Protein AF-A0A246BGT1-F1 (afdb_monomer)

Solvent-accessible surface area (backbone atoms only — not comparable to full-atom values): 5744 Å² total; per-residue (Å²): 135,82,91,62,78,75,79,72,83,52,72,64,49,71,58,98,88,47,60,30,56,41,66,64,64,49,74,69,54,49,53,48,64,76,48,40,30,73,86,43,92,45,73,67,52,21,48,50,41,38,36,45,54,50,22,55,56,48,37,75,32,32,81,94,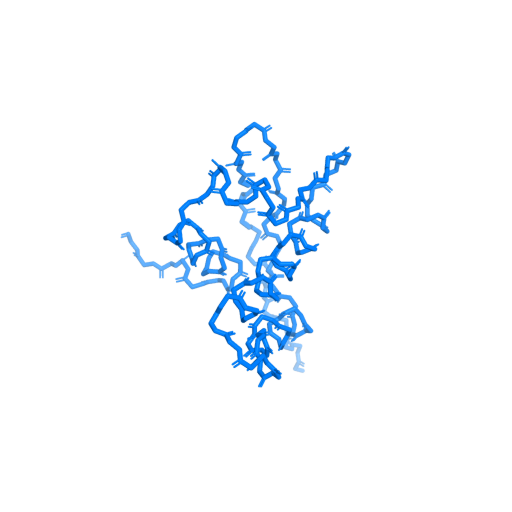60,82,61,45,47,68,54,44,66,77,75,44,54,74,66,51,54,53,48,52,51,37,55,26,70,59,66,75,75,82,135

Structure (mmCIF, N/CA/C/O backbone):
data_AF-A0A246BGT1-F1
#
_entry.id   AF-A0A246BGT1-F1
#
loop_
_atom_site.group_PDB
_atom_site.id
_atom_site.type_symbol
_atom_site.label_atom_id
_atom_site.label_alt_id
_atom_site.label_comp_id
_atom_site.label_asym_id
_atom_site.label_entity_id
_atom_site.label_seq_id
_atom_site.pdbx_PDB_ins_code
_atom_site.Cartn_x
_atom_site.Cartn_y
_atom_site.Cartn_z
_atom_site.occupancy
_atom_site.B_iso_or_equiv
_atom_site.auth_seq_id
_atom_site.auth_comp_id
_atom_site.auth_asym_id
_atom_site.auth_atom_id
_atom_site.pdbx_PDB_model_num
ATOM 1 N N . MET A 1 1 ? -6.156 -29.943 13.161 1.00 36.34 1 MET A N 1
ATOM 2 C CA . MET A 1 1 ? -5.150 -28.861 13.170 1.00 36.34 1 MET A CA 1
ATOM 3 C C . MET A 1 1 ? -5.706 -27.712 12.339 1.00 36.34 1 MET A C 1
ATOM 5 O O . MET A 1 1 ? -5.628 -27.772 11.120 1.00 36.34 1 MET A O 1
ATOM 9 N N . GLN A 1 2 ? -6.370 -26.730 12.950 1.00 41.44 2 GLN A N 1
ATOM 10 C CA . GLN A 1 2 ? -6.817 -25.547 12.213 1.00 41.44 2 GLN A CA 1
ATOM 11 C C . GLN A 1 2 ? -5.688 -24.520 12.270 1.00 41.44 2 GLN A C 1
ATOM 13 O O . GLN A 1 2 ? -5.505 -23.856 13.286 1.00 41.44 2 GLN A O 1
ATOM 18 N N . PHE A 1 3 ? -4.899 -24.426 11.198 1.00 53.69 3 PHE A N 1
ATOM 19 C CA . PHE A 1 3 ? -3.940 -23.337 11.002 1.00 53.69 3 PHE A CA 1
ATOM 20 C C . PHE A 1 3 ? -4.707 -22.059 10.646 1.00 53.69 3 PHE A C 1
ATOM 22 O O . PHE A 1 3 ? -4.692 -21.592 9.514 1.00 53.69 3 PHE A O 1
ATOM 29 N N . GLY A 1 4 ? -5.447 -21.522 11.6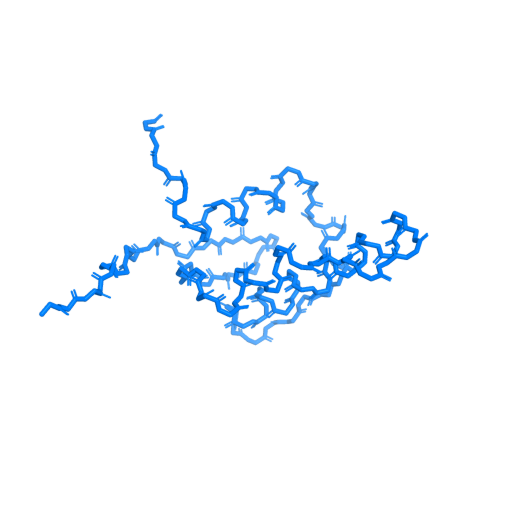11 1.00 49.38 4 GLY A N 1
ATOM 30 C CA . GLY A 1 4 ? -5.956 -20.165 11.548 1.00 49.38 4 GLY A CA 1
ATOM 31 C C . GLY A 1 4 ? -5.042 -19.311 12.403 1.00 49.38 4 GLY A C 1
ATOM 32 O O . GLY A 1 4 ? -5.181 -19.329 13.623 1.00 49.38 4 GLY A O 1
ATOM 33 N N . ARG A 1 5 ? -4.121 -18.552 11.790 1.00 56.78 5 ARG A N 1
ATOM 34 C CA . ARG A 1 5 ? -3.665 -17.312 12.431 1.00 56.78 5 ARG A CA 1
ATOM 35 C C . ARG A 1 5 ? -4.955 -16.576 12.772 1.00 56.78 5 ARG A C 1
ATOM 37 O O . ARG A 1 5 ? -5.698 -16.238 11.851 1.00 56.78 5 ARG A O 1
ATOM 44 N N . GLN A 1 6 ? -5.291 -16.441 14.058 1.00 51.81 6 GLN A N 1
ATOM 45 C CA . GLN A 1 6 ? -6.408 -15.587 14.440 1.00 51.81 6 GLN A CA 1
ATOM 46 C C . GLN A 1 6 ? -6.135 -14.251 13.760 1.00 51.81 6 GLN A C 1
ATOM 48 O O . GLN A 1 6 ? -5.075 -13.667 13.981 1.00 51.81 6 GLN A O 1
ATOM 53 N N . ALA A 1 7 ? -7.020 -13.842 12.849 1.00 56.06 7 ALA A N 1
ATOM 54 C CA . ALA A 1 7 ? -6.894 -12.560 12.188 1.00 56.06 7 ALA A CA 1
ATOM 55 C C . ALA A 1 7 ? -6.992 -11.519 13.299 1.00 56.06 7 ALA A C 1
ATOM 57 O O . ALA A 1 7 ? -8.083 -11.248 13.804 1.00 56.06 7 ALA A O 1
ATOM 58 N N . VAL A 1 8 ? -5.839 -11.027 13.757 1.00 59.62 8 VAL A N 1
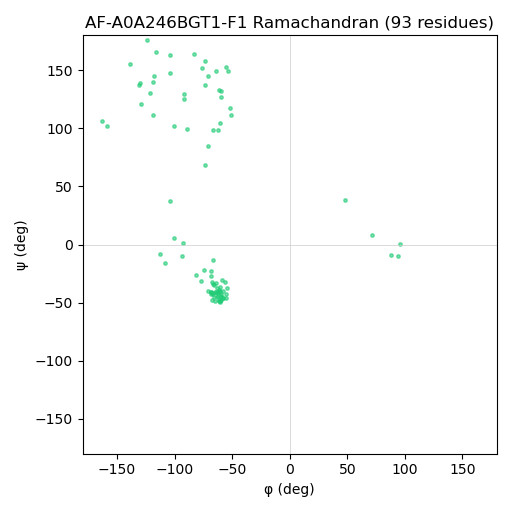ATOM 59 C CA . VAL A 1 8 ? -5.766 -9.950 14.733 1.00 59.62 8 VAL A CA 1
ATOM 60 C C . VAL A 1 8 ? -6.466 -8.786 14.056 1.00 59.62 8 VAL A C 1
ATOM 62 O O . VAL A 1 8 ? -5.948 -8.225 13.093 1.00 59.62 8 VAL A O 1
ATOM 65 N N . LYS A 1 9 ? -7.699 -8.502 14.485 1.00 61.91 9 LYS A N 1
ATOM 66 C CA . LYS A 1 9 ? -8.477 -7.385 13.960 1.00 61.91 9 LYS A CA 1
ATOM 67 C C . LYS A 1 9 ? -7.772 -6.112 14.399 1.00 61.91 9 LYS A C 1
ATOM 69 O O . LYS A 1 9 ? -7.89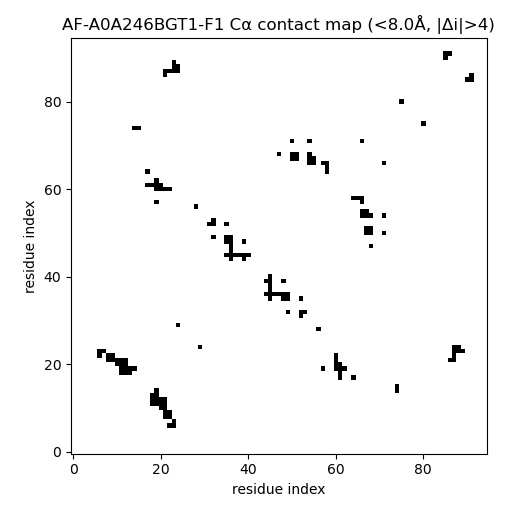4 -5.692 15.546 1.00 61.91 9 LYS A O 1
ATOM 74 N N . ARG A 1 10 ? -6.990 -5.552 13.486 1.00 78.69 10 ARG A N 1
ATOM 75 C CA . ARG A 1 10 ? -6.353 -4.251 13.633 1.00 78.69 10 ARG A CA 1
ATOM 76 C C . ARG A 1 10 ? -7.410 -3.157 13.413 1.00 78.69 10 ARG A C 1
ATOM 78 O O . ARG A 1 10 ? -8.414 -3.410 12.740 1.00 78.69 10 ARG A O 1
ATOM 85 N N . PRO A 1 11 ? -7.262 -1.964 14.011 1.00 84.00 11 PRO A N 1
ATOM 86 C CA . PRO A 1 11 ? -8.122 -0.838 13.666 1.00 84.00 11 PRO A CA 1
ATOM 87 C C . PRO A 1 11 ? -7.906 -0.439 12.193 1.00 84.00 11 PRO A C 1
ATOM 89 O O . PRO A 1 11 ? -6.808 -0.641 11.671 1.00 84.00 11 PRO A O 1
ATOM 92 N N . PRO A 1 12 ? -8.925 0.084 11.489 1.00 89.12 12 PRO A N 1
ATOM 93 C CA . PRO A 1 12 ? -8.728 0.736 10.195 1.00 89.12 12 PRO A CA 1
ATOM 94 C C . PRO A 1 12 ? -7.704 1.872 10.307 1.00 89.12 12 PRO A C 1
ATOM 96 O O . PRO A 1 12 ? -7.585 2.486 11.367 1.00 89.12 12 PRO A O 1
ATOM 99 N N . PHE A 1 13 ? -7.012 2.172 9.214 1.00 90.06 13 PHE A N 1
ATOM 100 C CA . PHE A 1 13 ? -6.087 3.303 9.121 1.00 90.06 13 PHE A CA 1
ATOM 101 C C . PHE A 1 13 ? -6.582 4.309 8.083 1.00 90.06 13 PHE A C 1
ATOM 103 O O . PHE A 1 13 ? -7.493 4.017 7.308 1.00 90.06 13 PHE A O 1
ATOM 110 N N . GLU A 1 14 ? -6.017 5.510 8.103 1.00 91.56 14 GLU A N 1
ATOM 111 C CA . GLU A 1 14 ? -6.408 6.605 7.222 1.00 91.56 14 GLU A CA 1
ATOM 112 C C . GLU A 1 14 ? -5.166 7.219 6.581 1.00 91.56 14 GLU A C 1
ATOM 114 O O . GLU A 1 14 ? -4.157 7.410 7.259 1.00 91.56 14 GLU A O 1
ATOM 119 N N . ILE A 1 15 ? -5.240 7.506 5.283 1.00 91.19 15 ILE A N 1
ATOM 120 C CA . ILE A 1 15 ? -4.197 8.209 4.532 1.00 91.19 15 ILE A CA 1
ATOM 121 C C . ILE A 1 15 ? -4.882 9.344 3.788 1.00 91.19 15 ILE A C 1
ATOM 123 O O . ILE A 1 15 ? -5.794 9.094 3.000 1.00 91.19 15 ILE A O 1
ATOM 127 N N . SER A 1 16 ? -4.462 10.581 4.051 1.00 89.75 16 SER A N 1
ATOM 128 C CA . SER A 1 16 ? -4.988 11.782 3.386 1.00 89.75 16 SER A CA 1
ATOM 129 C C . SER A 1 16 ? -6.525 11.852 3.338 1.00 89.75 16 SER A C 1
ATOM 131 O O . SER A 1 16 ? -7.103 12.271 2.340 1.00 89.75 16 SER A O 1
ATOM 133 N N . GLY A 1 17 ? -7.203 11.426 4.412 1.00 88.00 17 GLY A N 1
ATOM 134 C CA . GLY A 1 17 ? -8.668 11.427 4.518 1.00 88.00 17 GLY A CA 1
ATOM 135 C C . GLY A 1 17 ? -9.372 10.170 3.990 1.00 88.00 17 GLY A C 1
ATOM 136 O O . GLY A 1 17 ? -10.565 10.006 4.242 1.00 88.00 17 GLY A O 1
ATOM 137 N N . ILE A 1 18 ? -8.659 9.255 3.323 1.00 92.06 18 ILE A N 1
ATOM 138 C CA . ILE A 1 18 ? -9.214 7.988 2.827 1.00 92.06 18 ILE A CA 1
ATOM 139 C C . ILE A 1 18 ? -9.016 6.901 3.880 1.00 92.06 18 ILE A C 1
ATOM 141 O O . ILE A 1 18 ? -7.895 6.638 4.319 1.00 92.06 18 ILE A O 1
ATOM 145 N N . ARG A 1 19 ? -10.105 6.237 4.278 1.00 92.19 19 ARG A N 1
ATOM 146 C CA . ARG A 1 19 ? -10.078 5.160 5.277 1.00 92.19 19 ARG A CA 1
ATOM 147 C C . ARG A 1 19 ? -9.909 3.785 4.626 1.00 92.19 19 ARG A C 1
ATOM 149 O O . ARG A 1 19 ? -10.706 3.380 3.784 1.00 92.19 19 ARG A O 1
ATOM 156 N N . PHE A 1 20 ? -8.949 3.013 5.129 1.00 92.75 20 PHE A N 1
ATOM 157 C CA . PHE A 1 20 ? -8.614 1.668 4.666 1.00 92.75 20 PHE A CA 1
ATOM 158 C C . PHE A 1 20 ? -8.811 0.628 5.772 1.00 92.75 20 PHE A C 1
ATOM 160 O O . PHE A 1 20 ? -8.466 0.833 6.939 1.00 92.75 20 PHE A O 1
ATOM 167 N N . SER A 1 21 ? -9.352 -0.533 5.406 1.00 90.81 21 SER A N 1
ATOM 168 C CA . SER A 1 21 ? -9.402 -1.697 6.289 1.00 90.81 21 SER A CA 1
ATOM 169 C C . SER A 1 21 ? -8.010 -2.308 6.483 1.00 90.81 21 SER A C 1
ATOM 171 O O . SER A 1 21 ? -7.193 -2.362 5.568 1.00 90.81 21 SER A O 1
ATOM 173 N N . SER A 1 22 ? -7.744 -2.816 7.681 1.00 88.88 22 SER A N 1
ATOM 174 C CA . SER A 1 22 ? -6.450 -3.385 8.080 1.00 88.88 22 SER A CA 1
ATOM 175 C C . SER A 1 22 ? -6.465 -4.912 8.112 1.00 88.88 22 SER A C 1
ATOM 177 O O . SER A 1 22 ? -5.888 -5.554 8.993 1.00 88.88 22 SER A O 1
ATOM 179 N N . LEU A 1 23 ? -7.169 -5.512 7.150 1.00 87.56 23 LEU A N 1
ATOM 180 C CA . LEU A 1 23 ? -7.168 -6.960 6.990 1.00 87.56 23 LEU A CA 1
ATOM 181 C C . LEU A 1 23 ? -5.739 -7.446 6.696 1.00 87.56 23 LEU A C 1
ATOM 183 O O . LEU A 1 23 ? -5.088 -6.866 5.817 1.00 87.56 23 LEU A O 1
ATOM 187 N N . PRO A 1 24 ? -5.268 -8.504 7.389 1.00 88.00 24 PRO A N 1
ATOM 188 C CA . PRO A 1 24 ? -3.948 -9.065 7.144 1.00 88.00 24 PRO A CA 1
ATOM 189 C C . PRO A 1 24 ? -3.744 -9.426 5.675 1.00 88.00 24 PRO A C 1
ATOM 191 O O . PRO A 1 24 ? -4.698 -9.817 4.994 1.00 88.00 24 PRO A O 1
ATOM 194 N N . LEU A 1 25 ? -2.500 -9.340 5.207 1.00 88.75 25 LEU A N 1
ATOM 195 C CA . LEU A 1 25 ? -2.154 -9.810 3.871 1.00 88.75 25 LEU A CA 1
ATOM 196 C C . LEU A 1 25 ? -2.466 -11.304 3.725 1.00 88.75 25 LEU A C 1
ATOM 198 O O . LEU A 1 25 ? -2.114 -12.144 4.557 1.00 88.75 25 LEU A O 1
ATOM 202 N N . SER A 1 26 ? -3.134 -11.641 2.631 1.00 89.38 26 SER A N 1
ATOM 203 C CA . SER A 1 26 ? -3.265 -13.011 2.162 1.00 89.38 26 SER A CA 1
ATOM 204 C C . SER A 1 26 ? -1.942 -13.496 1.569 1.00 89.38 26 SER A C 1
ATOM 206 O O . SER A 1 26 ? -1.123 -12.719 1.081 1.00 89.38 26 SER A O 1
ATOM 208 N N . LEU A 1 27 ? -1.760 -14.817 1.511 1.00 87.56 27 LEU A N 1
ATOM 209 C CA . LEU A 1 27 ? -0.579 -15.416 0.882 1.00 87.56 27 LEU A CA 1
ATOM 210 C C . LEU A 1 27 ? -0.398 -14.978 -0.584 1.00 87.56 27 LEU A C 1
ATOM 212 O O . LEU A 1 27 ? 0.726 -14.901 -1.071 1.00 87.56 27 LEU A O 1
ATOM 216 N N . ALA A 1 28 ? -1.497 -14.725 -1.300 1.00 89.62 28 ALA A N 1
ATOM 217 C CA . ALA A 1 28 ? -1.442 -14.264 -2.682 1.00 89.62 28 ALA A CA 1
ATOM 218 C C . ALA A 1 28 ? -0.931 -12.819 -2.782 1.00 89.62 28 ALA A C 1
ATOM 220 O O . ALA A 1 28 ? -0.147 -12.523 -3.677 1.00 89.62 28 ALA A O 1
ATOM 221 N N . GLU A 1 29 ? -1.346 -11.944 -1.865 1.00 91.44 29 GLU A N 1
ATOM 222 C CA . GLU A 1 29 ? -0.884 -10.552 -1.807 1.00 91.44 29 GLU A CA 1
ATOM 223 C C . GLU A 1 29 ? 0.594 -10.472 -1.414 1.00 91.44 29 GLU A C 1
ATOM 225 O O . GLU A 1 29 ? 1.356 -9.771 -2.071 1.00 91.44 29 GLU A O 1
ATOM 230 N N . GLU A 1 30 ? 1.028 -11.266 -0.431 1.00 90.69 30 GLU A N 1
ATOM 231 C CA . GLU A 1 30 ? 2.443 -11.350 -0.038 1.00 90.69 30 GLU A CA 1
ATOM 232 C C . GLU A 1 30 ? 3.341 -11.762 -1.201 1.00 90.69 30 GLU A C 1
ATOM 234 O O . GLU A 1 30 ? 4.379 -11.152 -1.442 1.00 90.69 30 GLU A O 1
ATOM 239 N N . LYS A 1 31 ? 2.929 -12.788 -1.956 1.00 90.31 31 LYS A N 1
ATOM 240 C CA . LYS A 1 31 ? 3.683 -13.251 -3.125 1.00 90.31 31 LYS A CA 1
ATOM 241 C C . LYS A 1 31 ? 3.780 -12.184 -4.210 1.00 90.31 31 LYS A C 1
ATOM 243 O O . LYS A 1 31 ? 4.823 -12.091 -4.847 1.00 90.31 31 LYS A O 1
ATOM 248 N N . ARG A 1 32 ? 2.720 -11.398 -4.425 1.00 90.88 32 ARG A N 1
ATOM 249 C CA . ARG A 1 32 ? 2.750 -10.294 -5.395 1.00 90.88 32 ARG A CA 1
ATOM 250 C C . ARG A 1 32 ? 3.693 -9.191 -4.938 1.00 90.88 32 ARG A C 1
ATOM 252 O O . ARG A 1 32 ? 4.543 -8.798 -5.718 1.00 90.88 32 ARG A O 1
ATOM 259 N N . LEU A 1 33 ? 3.598 -8.761 -3.679 1.00 89.56 33 LEU A N 1
ATOM 260 C CA . LEU A 1 33 ? 4.492 -7.743 -3.121 1.00 89.56 33 LEU A CA 1
ATOM 261 C C . LEU A 1 33 ? 5.961 -8.175 -3.175 1.00 89.56 33 LEU A C 1
ATOM 263 O O . LEU A 1 33 ? 6.811 -7.397 -3.584 1.00 89.56 33 LEU A O 1
ATOM 267 N N . ALA A 1 34 ? 6.264 -9.421 -2.805 1.00 88.56 34 ALA A N 1
ATOM 268 C CA . ALA A 1 34 ? 7.630 -9.943 -2.843 1.00 88.56 34 ALA A CA 1
ATOM 269 C C . ALA A 1 34 ? 8.176 -10.124 -4.271 1.00 88.56 34 ALA A C 1
ATOM 271 O O . ALA A 1 34 ? 9.387 -10.095 -4.466 1.00 88.56 34 ALA A O 1
ATOM 272 N N . GLY A 1 35 ? 7.297 -10.344 -5.252 1.00 89.62 35 GLY A N 1
ATOM 273 C CA . GLY A 1 35 ? 7.650 -10.456 -6.669 1.00 89.62 35 GLY A CA 1
ATOM 274 C C . GLY A 1 35 ? 7.559 -9.141 -7.445 1.00 89.62 35 GLY A C 1
ATOM 275 O O . GLY A 1 35 ? 7.777 -9.146 -8.656 1.00 89.62 35 GLY A O 1
ATOM 276 N N . ALA A 1 36 ? 7.210 -8.031 -6.790 1.00 89.62 36 ALA A N 1
ATOM 277 C CA . ALA A 1 36 ? 7.082 -6.735 -7.439 1.00 89.62 36 ALA A CA 1
ATOM 278 C C . ALA A 1 36 ? 8.419 -6.331 -8.076 1.00 89.62 36 ALA A C 1
ATOM 280 O O . ALA A 1 36 ? 9.458 -6.360 -7.422 1.00 89.62 36 ALA A O 1
ATOM 281 N N . GLY A 1 37 ? 8.396 -5.992 -9.365 1.00 85.75 37 GLY A N 1
ATOM 282 C CA . GLY A 1 37 ? 9.601 -5.591 -10.090 1.00 85.75 37 GLY A CA 1
ATOM 283 C C . GLY A 1 37 ? 10.595 -6.720 -10.389 1.00 85.75 37 GLY A C 1
ATOM 284 O O . GLY A 1 37 ? 11.672 -6.430 -10.895 1.00 85.75 37 GLY A O 1
ATOM 285 N N . ALA A 1 38 ? 10.261 -7.996 -10.143 1.00 88.62 38 ALA A N 1
ATOM 286 C CA . ALA A 1 38 ? 11.168 -9.118 -10.423 1.00 88.62 38 ALA A CA 1
ATOM 287 C C . ALA A 1 38 ? 11.584 -9.219 -11.906 1.00 88.62 38 ALA A C 1
ATOM 289 O O . ALA A 1 38 ? 12.698 -9.644 -12.202 1.00 88.62 38 ALA A O 1
ATOM 290 N N . ASP A 1 39 ? 10.703 -8.793 -12.816 1.00 88.00 39 ASP A N 1
ATOM 291 C CA . ASP A 1 39 ? 10.948 -8.752 -14.264 1.00 88.00 39 ASP A CA 1
ATOM 292 C C . ASP A 1 39 ? 11.309 -7.340 -14.773 1.00 88.00 39 ASP A C 1
ATOM 294 O O . ASP A 1 39 ? 11.413 -7.117 -15.981 1.00 88.00 39 ASP A O 1
ATOM 298 N N . ALA A 1 40 ? 11.467 -6.358 -13.877 1.00 90.00 40 ALA A N 1
ATOM 299 C CA . ALA A 1 40 ? 11.768 -4.988 -14.268 1.00 90.00 40 ALA A CA 1
ATOM 300 C C . ALA A 1 40 ? 13.224 -4.850 -14.732 1.00 90.00 40 ALA A C 1
ATOM 302 O O . ALA A 1 40 ? 14.157 -5.369 -14.123 1.00 90.00 40 ALA A O 1
ATOM 303 N N . THR A 1 41 ? 13.423 -4.107 -15.820 1.00 90.69 41 THR A N 1
ATOM 304 C CA . THR A 1 41 ? 14.752 -3.858 -16.399 1.00 90.69 41 THR A CA 1
ATOM 305 C C . THR A 1 41 ? 15.397 -2.566 -15.900 1.00 90.69 41 THR A C 1
ATOM 307 O O . THR A 1 41 ? 16.561 -2.312 -16.205 1.00 90.69 41 THR A O 1
ATOM 310 N N . THR A 1 42 ? 14.643 -1.729 -15.184 1.00 92.81 42 THR A N 1
ATOM 311 C CA . THR A 1 42 ? 15.092 -0.463 -14.592 1.00 92.81 42 THR A CA 1
ATOM 312 C C . THR A 1 42 ? 14.510 -0.306 -13.192 1.00 92.81 42 THR A C 1
ATOM 314 O O . THR A 1 42 ? 13.447 -0.855 -12.896 1.00 92.81 42 THR A O 1
ATOM 317 N N . ASP A 1 43 ? 15.186 0.477 -12.352 1.00 87.69 43 ASP A N 1
ATOM 318 C CA . ASP A 1 43 ? 14.731 0.763 -10.987 1.00 87.69 43 ASP A CA 1
ATOM 319 C C . ASP A 1 43 ? 13.377 1.489 -10.986 1.00 87.69 43 ASP A C 1
ATOM 321 O O . ASP A 1 43 ? 12.495 1.137 -10.206 1.00 87.69 43 ASP A O 1
ATOM 325 N N . ASP A 1 44 ? 13.170 2.424 -11.920 1.00 88.50 44 ASP A N 1
ATOM 326 C CA . ASP A 1 44 ? 11.889 3.122 -12.089 1.00 88.50 44 ASP A CA 1
ATOM 327 C C . ASP A 1 44 ? 10.753 2.138 -12.408 1.00 88.50 44 ASP A C 1
ATOM 329 O O . ASP A 1 44 ? 9.704 2.174 -11.775 1.00 88.50 44 ASP A O 1
ATOM 333 N N . ALA A 1 45 ? 10.979 1.180 -13.316 1.00 90.06 45 ALA A N 1
ATOM 334 C CA . ALA A 1 45 ? 9.972 0.174 -13.653 1.00 90.06 45 ALA A CA 1
ATOM 335 C C . ALA A 1 45 ? 9.693 -0.789 -12.485 1.00 90.06 45 ALA A C 1
ATOM 337 O O . ALA A 1 45 ? 8.568 -1.269 -12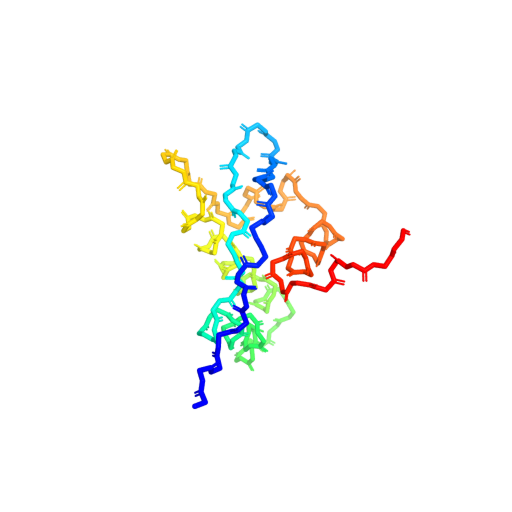.331 1.00 90.06 45 ALA A O 1
ATOM 338 N N . ALA A 1 46 ? 10.701 -1.077 -11.654 1.00 89.44 46 ALA A N 1
ATOM 339 C CA . ALA A 1 46 ? 10.516 -1.866 -10.440 1.00 89.44 46 ALA A CA 1
ATOM 340 C C . ALA A 1 46 ? 9.665 -1.105 -9.413 1.00 89.44 46 ALA A C 1
ATOM 342 O O . ALA A 1 46 ? 8.762 -1.688 -8.806 1.00 89.44 46 ALA A O 1
ATOM 343 N N . MET A 1 47 ? 9.917 0.198 -9.262 1.00 89.19 47 MET A N 1
ATOM 344 C CA . MET A 1 47 ? 9.160 1.071 -8.373 1.00 89.19 47 MET A CA 1
ATOM 345 C C . MET A 1 47 ? 7.710 1.237 -8.840 1.00 89.19 47 MET A C 1
ATOM 347 O O . MET A 1 47 ? 6.795 1.063 -8.038 1.00 89.19 47 MET A O 1
ATOM 351 N N . ASP A 1 48 ? 7.481 1.465 -10.133 1.00 91.06 48 ASP A N 1
ATOM 352 C CA . ASP A 1 48 ? 6.139 1.562 -10.717 1.00 91.06 48 ASP A CA 1
ATOM 353 C C . ASP A 1 48 ? 5.338 0.269 -10.514 1.00 91.06 48 ASP A C 1
ATOM 355 O O . ASP A 1 48 ? 4.163 0.303 -10.139 1.00 91.06 48 ASP A O 1
ATOM 359 N N . ALA A 1 49 ? 5.976 -0.891 -10.700 1.00 91.56 49 ALA A N 1
ATOM 360 C CA . ALA A 1 49 ? 5.346 -2.185 -10.452 1.00 91.56 49 ALA A CA 1
ATOM 361 C C . ALA A 1 49 ? 4.958 -2.361 -8.973 1.00 91.56 49 ALA A C 1
ATOM 363 O O . ALA A 1 49 ? 3.868 -2.856 -8.671 1.00 91.56 49 ALA A O 1
ATOM 364 N N . LEU A 1 50 ? 5.826 -1.938 -8.048 1.00 90.94 50 LEU A N 1
ATOM 365 C CA . LEU A 1 50 ? 5.546 -1.972 -6.614 1.00 90.94 50 LEU A CA 1
ATOM 366 C C . LEU A 1 50 ? 4.387 -1.038 -6.241 1.00 90.94 50 LEU A C 1
ATOM 368 O O . LEU A 1 50 ? 3.455 -1.467 -5.557 1.00 90.94 50 LEU A O 1
ATOM 372 N N . LEU A 1 51 ? 4.414 0.209 -6.716 1.00 93.00 51 LEU A N 1
ATOM 373 C CA . LEU A 1 51 ? 3.357 1.195 -6.484 1.00 93.00 51 LEU A CA 1
ATOM 374 C C . LEU A 1 51 ? 2.017 0.729 -7.058 1.00 93.00 51 LEU A C 1
ATOM 376 O O . LEU A 1 51 ? 0.989 0.875 -6.399 1.00 93.00 51 LEU A O 1
ATOM 380 N N . GLY A 1 52 ? 2.022 0.101 -8.236 1.00 93.62 52 GLY A N 1
ATOM 381 C CA . GLY A 1 52 ? 0.830 -0.501 -8.831 1.00 93.62 52 GLY A CA 1
ATOM 382 C C . GLY A 1 52 ? 0.213 -1.582 -7.939 1.00 93.62 52 GLY A C 1
ATOM 383 O O . GLY A 1 52 ? -0.983 -1.538 -7.646 1.00 93.62 52 GLY A O 1
ATOM 384 N N . ILE A 1 53 ? 1.029 -2.508 -7.428 1.00 93.12 53 ILE A N 1
ATOM 385 C CA . ILE A 1 53 ? 0.557 -3.569 -6.523 1.00 93.12 53 ILE A CA 1
ATOM 386 C C . ILE A 1 53 ? 0.031 -2.979 -5.210 1.00 93.12 53 ILE A C 1
ATOM 388 O O . ILE A 1 53 ? -1.004 -3.423 -4.711 1.00 93.12 53 ILE A O 1
ATOM 392 N N . LEU A 1 54 ? 0.705 -1.974 -4.647 1.00 91.88 54 LEU A N 1
ATOM 393 C CA . LEU A 1 54 ? 0.250 -1.301 -3.427 1.00 91.88 54 LEU A CA 1
ATOM 394 C C . LEU A 1 54 ? -1.071 -0.561 -3.640 1.00 91.88 54 LEU A C 1
ATOM 396 O O . LEU A 1 54 ? -1.957 -0.647 -2.789 1.00 91.88 54 LEU A O 1
ATOM 400 N N . ALA A 1 55 ? -1.241 0.105 -4.781 1.00 93.88 55 ALA A N 1
ATOM 401 C CA . ALA A 1 55 ? -2.487 0.768 -5.139 1.00 93.88 55 ALA A CA 1
ATOM 402 C C . ALA A 1 55 ? -3.640 -0.239 -5.240 1.00 93.88 55 ALA A C 1
ATOM 404 O O . ALA A 1 55 ? -4.674 -0.047 -4.604 1.00 93.88 55 ALA A O 1
ATOM 405 N N . GLU A 1 56 ? -3.456 -1.356 -5.953 1.00 93.38 56 GLU A N 1
ATOM 406 C CA . GLU A 1 56 ? -4.448 -2.442 -6.010 1.00 93.38 56 GLU A CA 1
ATOM 407 C C . GLU A 1 56 ? -4.814 -2.958 -4.614 1.00 93.38 56 GLU A C 1
ATOM 409 O O . GLU A 1 56 ? -5.984 -3.197 -4.299 1.00 93.38 56 GLU A O 1
ATOM 414 N N . LEU A 1 57 ? -3.803 -3.112 -3.762 1.00 92.56 57 LEU A N 1
ATOM 415 C CA . LEU A 1 57 ? -3.955 -3.644 -2.422 1.00 92.56 57 LEU A CA 1
ATOM 416 C C . LEU A 1 57 ? -4.760 -2.718 -1.506 1.00 92.56 57 LEU A C 1
ATOM 418 O O . LEU A 1 57 ? -5.622 -3.186 -0.750 1.00 92.56 57 LEU A O 1
ATOM 422 N N . LEU A 1 58 ? -4.482 -1.418 -1.581 1.00 92.88 58 LEU A N 1
ATOM 423 C CA . LEU A 1 58 ? -5.212 -0.371 -0.874 1.00 92.88 58 LEU A CA 1
ATOM 424 C C . LEU A 1 58 ? -6.635 -0.227 -1.422 1.00 92.88 58 LEU A C 1
ATOM 426 O O . LEU A 1 58 ? -7.579 -0.165 -0.636 1.00 92.88 58 LEU A O 1
ATOM 430 N N . ASN A 1 59 ? -6.814 -0.293 -2.743 1.00 93.88 59 ASN A N 1
ATOM 431 C CA . ASN A 1 59 ? -8.124 -0.251 -3.400 1.00 93.88 59 ASN A CA 1
ATOM 432 C C . ASN A 1 59 ? -9.030 -1.407 -2.973 1.00 93.88 59 ASN A C 1
ATOM 434 O O . ASN A 1 59 ? -10.221 -1.209 -2.750 1.00 93.88 59 ASN A O 1
ATOM 438 N N . ALA A 1 60 ? -8.472 -2.600 -2.758 1.00 91.69 60 ALA A N 1
ATOM 439 C CA . ALA A 1 60 ? -9.224 -3.731 -2.216 1.00 91.69 60 ALA A CA 1
ATOM 440 C C . ALA A 1 60 ? -9.691 -3.519 -0.758 1.00 91.69 60 ALA A C 1
ATOM 442 O O . ALA A 1 60 ? -10.510 -4.288 -0.250 1.00 91.69 60 ALA A O 1
ATOM 443 N N . ARG A 1 61 ? -9.149 -2.508 -0.064 1.00 90.44 61 ARG A N 1
ATOM 444 C CA . ARG A 1 61 ? -9.349 -2.245 1.370 1.00 90.44 61 ARG A CA 1
ATOM 445 C C . ARG A 1 61 ? -10.121 -0.963 1.666 1.00 90.44 61 ARG A C 1
ATOM 447 O O . ARG A 1 61 ? -10.469 -0.773 2.832 1.00 90.44 61 ARG A O 1
ATOM 454 N N . THR A 1 62 ? -10.399 -0.123 0.676 1.00 92.56 62 THR A N 1
ATOM 455 C CA . THR A 1 62 ? -11.245 1.075 0.801 1.00 92.56 62 THR A CA 1
ATOM 456 C C . THR A 1 62 ? -12.630 0.831 0.188 1.00 92.56 62 THR A C 1
ATOM 458 O O . THR A 1 62 ? -12.843 -0.136 -0.543 1.00 92.56 62 THR A O 1
ATOM 461 N N . GLN A 1 63 ? -13.607 1.672 0.527 1.00 82.38 63 GLN A N 1
ATOM 462 C CA . GLN A 1 63 ? -14.943 1.642 -0.069 1.00 82.38 63 GLN A CA 1
ATOM 463 C C . GLN A 1 63 ? -15.222 2.971 -0.766 1.00 82.38 63 GLN A C 1
ATOM 465 O O . GLN A 1 63 ? -15.423 3.984 -0.107 1.00 82.38 63 GLN A O 1
ATOM 470 N N . GLY A 1 64 ? -15.292 2.944 -2.098 1.00 76.12 64 GLY A N 1
ATOM 471 C CA . GLY A 1 64 ? -15.791 4.065 -2.903 1.00 76.12 64 GLY A CA 1
ATOM 472 C C . GLY A 1 64 ? -14.734 5.039 -3.425 1.00 76.12 64 GLY A C 1
ATOM 473 O O . GLY 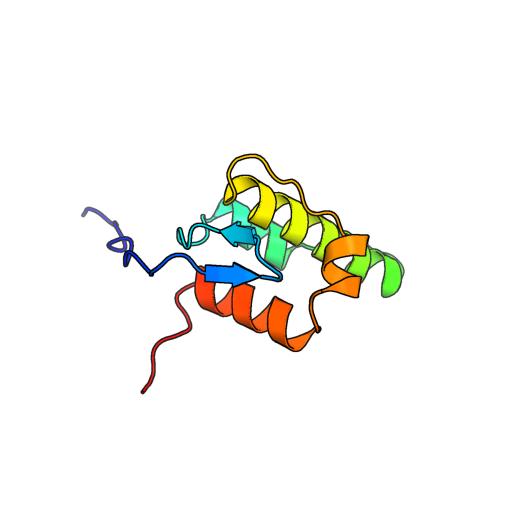A 1 64 ? -15.058 5.829 -4.306 1.00 76.12 64 GLY A O 1
ATOM 474 N N . GLU A 1 65 ? -13.488 4.945 -2.964 1.00 86.06 65 GLU A N 1
ATOM 475 C CA . GLU A 1 65 ? -12.369 5.751 -3.463 1.00 86.06 65 GLU A CA 1
ATOM 476 C C . GLU A 1 65 ? -11.297 4.847 -4.076 1.00 86.06 65 GLU A C 1
ATOM 478 O O . GLU A 1 65 ? -11.098 3.726 -3.618 1.00 86.06 65 GLU A O 1
ATOM 483 N N . SER A 1 66 ? -10.635 5.309 -5.136 1.00 88.94 66 SER A N 1
ATOM 484 C CA . SER A 1 66 ? -9.562 4.568 -5.802 1.00 88.94 66 SER A CA 1
ATOM 485 C C . SER A 1 66 ? -8.294 5.402 -5.777 1.00 88.94 66 SER A C 1
ATOM 487 O O . SER A 1 66 ? -8.306 6.558 -6.191 1.00 88.94 66 SER A O 1
ATOM 489 N N . VAL A 1 67 ? -7.198 4.795 -5.344 1.00 93.00 67 VAL A N 1
ATOM 490 C CA . VAL A 1 67 ? -5.854 5.367 -5.377 1.00 93.00 67 VAL A CA 1
ATOM 491 C C . VAL A 1 67 ? -5.052 4.737 -6.515 1.00 93.00 67 VAL A C 1
ATOM 493 O O . VAL A 1 67 ? -5.267 3.578 -6.874 1.00 93.00 67 VAL A O 1
ATOM 496 N N . GLY A 1 68 ? -4.154 5.514 -7.115 1.00 94.19 68 GLY A N 1
ATOM 497 C CA . GLY A 1 68 ? -3.221 5.072 -8.156 1.00 94.19 68 GLY A CA 1
ATOM 498 C C . GLY A 1 68 ? -1.776 5.359 -7.755 1.00 94.19 68 GLY A C 1
ATOM 499 O O . GLY A 1 68 ? -1.545 5.986 -6.724 1.00 94.19 68 GLY A O 1
ATOM 500 N N . ALA A 1 69 ? -0.812 4.928 -8.573 1.00 92.00 69 ALA A N 1
ATOM 501 C CA . ALA A 1 69 ? 0.615 5.127 -8.303 1.00 92.00 69 ALA A CA 1
ATOM 502 C C . ALA A 1 69 ? 0.972 6.609 -8.077 1.00 92.00 69 ALA A C 1
ATOM 504 O O . ALA A 1 69 ? 1.600 6.927 -7.070 1.00 92.00 69 ALA A O 1
ATOM 505 N N . ASP A 1 70 ? 0.469 7.510 -8.927 1.00 91.81 70 ASP A N 1
ATOM 506 C CA . ASP A 1 70 ? 0.688 8.958 -8.793 1.00 91.81 70 ASP A CA 1
ATOM 507 C C . ASP A 1 70 ? 0.185 9.489 -7.444 1.00 91.81 70 ASP A C 1
ATOM 509 O O . ASP A 1 70 ? 0.901 10.184 -6.729 1.00 91.81 70 ASP A O 1
ATOM 513 N N . TRP A 1 71 ? -1.023 9.082 -7.037 1.00 94.19 71 TRP A N 1
ATOM 514 C CA . TRP A 1 71 ? -1.590 9.478 -5.747 1.00 94.19 71 TRP A CA 1
ATOM 515 C C . TRP A 1 71 ? -0.727 8.988 -4.582 1.00 94.19 71 TRP A C 1
ATOM 517 O O . TRP A 1 71 ? -0.523 9.726 -3.621 1.00 94.19 71 TRP A O 1
ATOM 527 N N . LEU A 1 72 ? -0.206 7.758 -4.663 1.00 93.25 72 LEU A N 1
ATOM 528 C CA . LEU A 1 72 ? 0.687 7.220 -3.637 1.00 93.25 72 LEU A CA 1
ATOM 529 C C . LEU A 1 72 ? 1.971 8.043 -3.553 1.00 93.25 72 LEU A C 1
ATOM 531 O O . LEU A 1 72 ? 2.366 8.404 -2.454 1.00 93.25 72 LEU A O 1
ATOM 535 N N . MET A 1 73 ? 2.582 8.394 -4.682 1.00 92.12 73 MET A N 1
ATOM 536 C CA . MET A 1 73 ? 3.791 9.225 -4.696 1.00 92.12 73 MET A CA 1
ATOM 537 C C . MET A 1 73 ? 3.556 10.640 -4.153 1.00 92.12 73 MET A C 1
ATOM 539 O O . MET A 1 73 ? 4.451 11.221 -3.545 1.00 92.12 73 MET A O 1
ATOM 543 N N . GLU A 1 74 ? 2.365 11.200 -4.362 1.00 93.62 74 GLU A N 1
ATOM 544 C CA . GLU A 1 74 ? 2.000 12.530 -3.864 1.00 93.62 74 GLU A CA 1
ATOM 545 C C . GLU A 1 74 ? 1.665 12.544 -2.366 1.00 93.62 74 GLU A C 1
ATOM 547 O O . GLU A 1 74 ? 1.887 13.553 -1.695 1.00 93.62 74 GLU A O 1
ATOM 552 N N . ASN A 1 75 ? 1.113 11.447 -1.837 1.00 93.31 75 ASN A N 1
ATOM 553 C CA . ASN A 1 75 ? 0.557 11.398 -0.481 1.00 93.31 75 ASN A CA 1
ATOM 554 C C . ASN A 1 75 ? 1.395 10.588 0.510 1.00 93.31 75 ASN A C 1
ATOM 556 O O . AS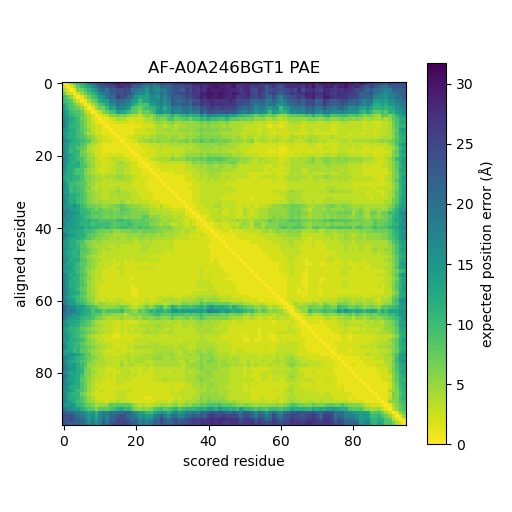N A 1 75 ? 1.176 10.708 1.715 1.00 93.31 75 ASN A O 1
ATOM 560 N N . LEU A 1 76 ? 2.320 9.756 0.031 1.00 91.44 76 LEU A N 1
ATOM 561 C CA . LEU A 1 76 ? 3.086 8.827 0.852 1.00 91.44 76 LEU A CA 1
ATOM 562 C C . LEU A 1 76 ? 4.578 8.941 0.567 1.00 91.44 76 LEU A C 1
ATOM 564 O O . LEU A 1 76 ? 5.029 9.005 -0.575 1.00 91.44 76 LEU A O 1
ATOM 568 N N . THR A 1 77 ? 5.361 8.893 1.638 1.00 89.94 77 THR A N 1
ATOM 569 C CA . THR A 1 77 ? 6.804 8.699 1.542 1.00 89.94 77 THR A CA 1
ATOM 570 C C . THR A 1 77 ? 7.134 7.211 1.407 1.00 89.94 77 THR A C 1
ATOM 572 O O . THR A 1 77 ? 6.327 6.342 1.742 1.00 89.94 77 THR A O 1
ATOM 575 N N . ALA A 1 78 ? 8.359 6.890 0.981 1.00 84.75 78 ALA A N 1
ATOM 576 C CA . ALA A 1 78 ? 8.834 5.504 0.943 1.00 84.75 78 ALA A CA 1
ATOM 577 C C . ALA A 1 78 ? 8.709 4.799 2.313 1.00 84.75 78 ALA A C 1
ATOM 579 O O . ALA A 1 78 ? 8.311 3.637 2.375 1.00 84.75 78 ALA A O 1
ATOM 580 N N . GLY A 1 79 ? 8.963 5.523 3.411 1.00 86.62 79 GLY A N 1
ATOM 581 C CA . GLY A 1 79 ? 8.808 4.993 4.769 1.00 86.62 79 GLY A CA 1
ATOM 582 C C . GLY A 1 79 ? 7.354 4.681 5.135 1.00 86.62 79 GLY A C 1
ATOM 583 O O . GLY A 1 79 ? 7.096 3.693 5.822 1.00 86.62 79 GLY A O 1
ATOM 584 N N . ASP A 1 80 ? 6.393 5.463 4.636 1.00 90.25 80 ASP A N 1
ATOM 585 C CA . ASP A 1 80 ? 4.971 5.1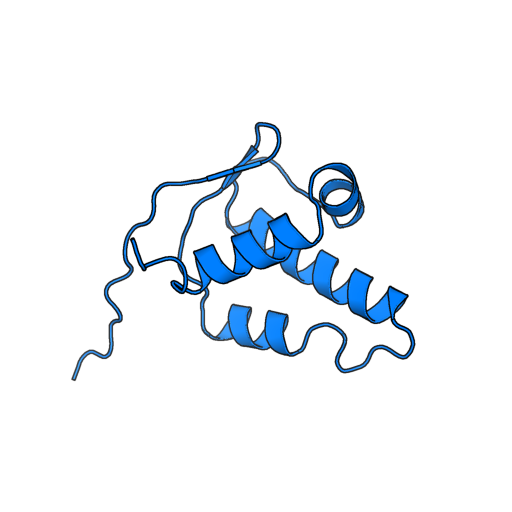88 4.860 1.00 90.25 80 ASP A CA 1
ATOM 586 C C . ASP A 1 80 ? 4.530 3.919 4.121 1.00 90.25 80 ASP A C 1
ATOM 588 O O . ASP A 1 80 ? 3.807 3.098 4.686 1.00 90.25 80 ASP A O 1
ATOM 592 N N . LEU A 1 81 ? 5.007 3.714 2.887 1.00 86.94 81 LEU A N 1
ATOM 593 C CA . LEU A 1 81 ? 4.726 2.504 2.105 1.00 86.94 81 LEU A CA 1
ATOM 594 C C . LEU A 1 81 ? 5.238 1.247 2.828 1.00 86.94 81 LEU A C 1
ATOM 596 O O . LEU A 1 81 ? 4.488 0.283 3.007 1.00 86.94 81 LEU A O 1
ATOM 600 N N . GLU A 1 82 ? 6.484 1.270 3.306 1.00 87.69 82 GLU A N 1
ATOM 601 C CA . GLU A 1 82 ? 7.070 0.177 4.095 1.00 87.69 82 GLU A CA 1
ATOM 602 C C . GLU A 1 82 ? 6.320 -0.057 5.415 1.00 87.69 82 GLU A C 1
ATOM 604 O O . GLU A 1 82 ? 6.061 -1.206 5.800 1.00 87.69 82 GLU A O 1
ATOM 609 N N . GLY A 1 83 ? 5.921 1.025 6.089 1.00 89.44 83 GLY A N 1
ATOM 610 C CA . GLY A 1 83 ? 5.141 0.988 7.322 1.00 89.44 83 GLY A CA 1
ATOM 611 C C . GLY A 1 83 ? 3.765 0.352 7.127 1.00 89.44 83 GLY A C 1
ATOM 612 O O . GLY A 1 83 ? 3.373 -0.516 7.909 1.00 89.44 83 GLY A O 1
ATOM 613 N N . ILE A 1 84 ? 3.053 0.713 6.055 1.00 89.31 84 ILE A N 1
ATOM 614 C CA . ILE A 1 84 ? 1.754 0.129 5.692 1.00 89.31 84 ILE A CA 1
ATOM 615 C C . ILE A 1 84 ? 1.906 -1.367 5.421 1.00 89.31 84 ILE A C 1
ATOM 617 O O . ILE A 1 84 ? 1.145 -2.166 5.966 1.00 89.31 84 ILE A O 1
ATOM 621 N N . VAL A 1 85 ? 2.901 -1.775 4.628 1.00 88.81 85 VAL A N 1
ATOM 622 C CA . VAL A 1 85 ? 3.134 -3.199 4.342 1.00 88.81 85 VAL A CA 1
ATOM 623 C C . VAL A 1 85 ? 3.424 -3.964 5.632 1.00 88.81 85 VAL A C 1
ATOM 625 O O . VAL A 1 85 ? 2.746 -4.950 5.916 1.00 88.81 85 VAL A O 1
ATOM 628 N N . SER A 1 86 ? 4.344 -3.477 6.465 1.00 88.50 86 SER A N 1
ATOM 629 C CA . SER A 1 86 ? 4.674 -4.076 7.769 1.00 88.50 86 SER A CA 1
ATOM 630 C C . SER A 1 86 ? 3.447 -4.169 8.689 1.00 88.50 86 SER A C 1
ATOM 632 O O . SER A 1 86 ? 3.204 -5.179 9.364 1.00 88.50 86 SER A O 1
ATOM 634 N N . TYR A 1 87 ? 2.608 -3.131 8.683 1.00 87.62 87 TYR A N 1
ATOM 635 C CA . TYR A 1 87 ? 1.349 -3.107 9.416 1.00 87.62 87 TYR A CA 1
ATOM 636 C C . TYR A 1 87 ? 0.336 -4.130 8.884 1.00 87.62 87 TYR A C 1
ATOM 638 O O . TYR A 1 87 ? -0.401 -4.730 9.664 1.00 87.62 87 TYR A O 1
ATOM 646 N N . LEU A 1 88 ? 0.299 -4.400 7.585 1.00 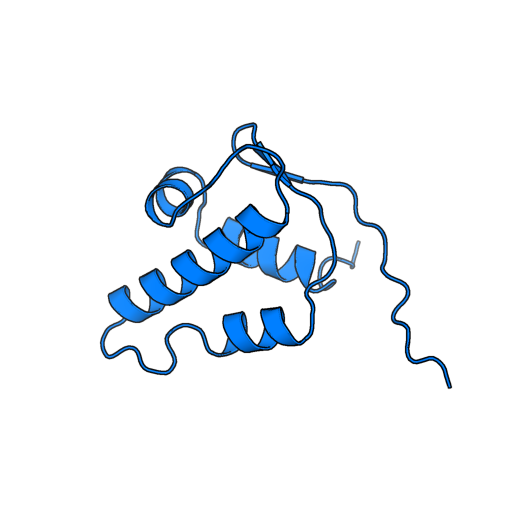87.12 88 LEU A N 1
ATOM 647 C CA . LEU A 1 88 ? -0.597 -5.409 7.016 1.00 87.12 88 LEU A CA 1
ATOM 648 C C . LEU A 1 88 ? -0.045 -6.840 7.155 1.00 87.12 88 LEU A C 1
ATOM 650 O O . LEU A 1 88 ? -0.829 -7.786 7.264 1.00 87.12 88 LEU A O 1
ATOM 654 N N . ARG A 1 89 ? 1.283 -7.011 7.237 1.00 87.75 89 ARG A N 1
ATOM 655 C CA . ARG A 1 89 ? 1.959 -8.296 7.520 1.00 87.75 89 ARG A CA 1
ATOM 656 C C . ARG A 1 89 ? 1.740 -8.817 8.926 1.00 87.75 89 ARG A C 1
ATOM 658 O O . ARG A 1 89 ? 1.881 -10.010 9.198 1.00 87.75 89 ARG A O 1
ATOM 665 N N . GLY A 1 90 ? 1.407 -7.922 9.843 1.00 80.12 90 GLY A N 1
ATOM 666 C CA . GLY A 1 90 ? 1.356 -8.270 11.250 1.00 80.12 90 GLY A CA 1
ATOM 667 C C . GLY A 1 90 ? 2.634 -7.937 12.022 1.00 80.12 90 GLY A C 1
ATOM 668 O O . GLY A 1 90 ? 2.673 -8.197 13.218 1.00 80.12 90 GLY A O 1
ATOM 669 N N . GLU A 1 91 ? 3.652 -7.367 11.373 1.00 74.81 91 GLU A N 1
ATOM 670 C CA . GLU A 1 91 ? 4.997 -7.162 11.941 1.00 74.81 91 GLU A CA 1
ATOM 671 C C . GLU A 1 91 ? 5.044 -6.024 12.966 1.00 74.81 91 GLU A C 1
ATOM 673 O O . GLU A 1 91 ? 5.878 -6.032 13.868 1.00 74.81 91 GLU A O 1
ATOM 678 N N . ALA A 1 92 ? 4.086 -5.096 12.907 1.00 56.09 92 ALA A N 1
ATOM 679 C CA . ALA A 1 92 ? 3.871 -4.124 13.971 1.00 56.09 92 ALA A CA 1
ATOM 680 C C . ALA A 1 92 ? 3.285 -4.801 15.226 1.00 56.09 92 ALA A C 1
ATOM 682 O O . ALA A 1 92 ? 2.065 -4.842 15.391 1.00 56.09 92 ALA A O 1
ATOM 683 N N . THR A 1 93 ? 4.160 -5.351 16.069 1.00 52.78 93 THR A N 1
ATOM 684 C CA . THR A 1 93 ? 4.001 -5.475 17.528 1.00 52.78 93 THR A CA 1
ATOM 685 C C . THR A 1 93 ? 5.378 -5.648 18.179 1.00 52.78 93 THR A C 1
ATOM 687 O O . THR A 1 93 ? 5.908 -6.758 18.180 1.00 52.78 93 THR A O 1
ATOM 690 N N . ALA A 1 94 ? 5.915 -4.577 18.764 1.00 36.69 94 ALA A N 1
ATOM 691 C CA . ALA A 1 94 ? 6.738 -4.609 19.976 1.00 36.69 94 ALA A CA 1
ATOM 692 C C . ALA A 1 94 ? 6.792 -3.182 20.556 1.00 36.69 94 ALA A C 1
ATOM 694 O O . ALA A 1 94 ? 7.424 -2.327 19.947 1.00 36.69 94 ALA A O 1
ATOM 695 N N . ASP A 1 95 ? 6.061 -2.995 21.662 1.00 37.47 95 ASP A N 1
ATOM 696 C CA . ASP A 1 95 ? 6.021 -1.867 22.622 1.00 37.47 95 ASP A CA 1
ATOM 697 C C . ASP A 1 95 ? 6.126 -0.415 22.116 1.00 37.47 95 ASP A C 1
ATOM 699 O O . ASP A 1 95 ? 7.236 0.056 21.782 1.00 37.47 95 ASP A O 1
#

Sequence (95 aa):
MQFGRQAVKRPPFEISGIRFSSLPLSLAEEKRLAGAGADATTDDAAMDALLGILAELLNARTQGESVGADWLMENLTAGDLEGIVSYLRGEATAD

Nearest PDB structures (foldseek):
  5x6o-assembly1_G  TM=3.781E-01  e=3.916E+00  Saccharomyces cerevisiae S288C

Radius of gyration: 13.99 Å; Cα contacts (8 Å, |Δi|>4): 84; chains: 1; bounding box: 31×41×39 Å

pLDDT: mean 84.1, std 14.36, range [36.34, 94.19]

Organism: NCBI:txid223556

Mean predicted aligned error: 6.56 Å

Secondary structure (DSSP, 8-state):
---------PPPEEETTEEE--PPPPHHHHHHHHTTTTT-SSHHHHHHHHHHHHHHHHHTTSSS----HHHHHHH--HHHHHHHHHHHHT-----

Foldseek 3Di:
DPPDPPQPQDDWDDFPRFTFGLGADDPVLVVQLVCQCVVPPDPVNSLQSNLQSLQVVRQVGTPPDGDGSVNCVVGHDPVRSVVSNCSNNVVPDDD